Protein AF-A0A8I3A788-F1 (afdb_monomer_lite)

Secondary structure (DSSP, 8-state):
-------S--------------S--TTTTT-------HHHHHHHHTTSHHHHHHHHTSTTSPP-

Structure (mmCIF, N/CA/C/O backbone):
data_AF-A0A8I3A788-F1
#
_entry.id   AF-A0A8I3A788-F1
#
loop_
_atom_site.group_PDB
_atom_site.id
_atom_site.type_symbol
_atom_site.label_atom_id
_atom_site.label_alt_id
_atom_site.label_comp_id
_atom_site.label_asym_id
_atom_site.label_entity_id
_atom_site.label_seq_id
_atom_site.pdbx_PDB_ins_code
_atom_site.Cartn_x
_atom_site.Cartn_y
_atom_site.Cartn_z
_atom_site.occupancy
_atom_site.B_iso_or_equiv
_atom_site.auth_seq_id
_atom_site.auth_comp_id
_atom_site.auth_asym_id
_atom_site.auth_atom_id
_atom_site.pdbx_PDB_model_num
ATOM 1 N N . MET A 1 1 ? 5.706 17.994 34.432 1.00 39.69 1 MET A N 1
ATOM 2 C CA . MET A 1 1 ? 6.171 18.073 33.032 1.00 39.69 1 MET A CA 1
ATOM 3 C C . MET A 1 1 ? 5.089 17.432 32.179 1.00 39.69 1 MET A C 1
ATOM 5 O O . MET A 1 1 ? 4.961 16.217 32.183 1.00 39.69 1 MET A O 1
ATOM 9 N N . THR A 1 2 ? 4.197 18.240 31.610 1.00 48.84 2 THR A N 1
ATOM 10 C CA . THR A 1 2 ? 2.978 17.758 30.944 1.00 48.84 2 THR A CA 1
ATOM 11 C C . THR A 1 2 ? 3.273 17.671 29.453 1.00 48.84 2 THR A C 1
ATOM 13 O O . THR A 1 2 ? 3.269 18.683 28.760 1.00 48.84 2 THR A O 1
ATOM 16 N N . THR A 1 3 ? 3.636 16.486 28.968 1.00 51.28 3 THR A N 1
ATOM 17 C CA . THR A 1 3 ? 3.960 16.274 27.553 1.00 51.28 3 THR A CA 1
ATOM 18 C C . THR A 1 3 ? 2.679 16.406 26.733 1.00 51.28 3 THR A C 1
ATOM 20 O O . THR A 1 3 ? 1.836 15.509 26.735 1.00 51.28 3 THR A O 1
ATOM 23 N N . VAL A 1 4 ? 2.500 17.549 26.069 1.00 58.22 4 VAL A N 1
ATOM 24 C CA . VAL A 1 4 ? 1.407 17.766 25.117 1.00 58.22 4 VAL A CA 1
ATOM 25 C C .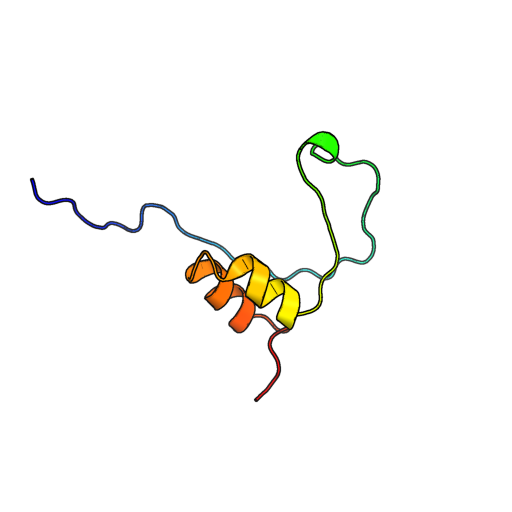 VAL A 1 4 ? 1.585 16.750 23.992 1.00 58.22 4 VAL A C 1
ATOM 27 O O . VAL A 1 4 ? 2.575 16.794 23.264 1.00 58.22 4 VAL A O 1
ATOM 30 N N . LYS A 1 5 ? 0.647 15.805 23.869 1.00 57.31 5 LYS A N 1
ATOM 31 C CA . LYS A 1 5 ? 0.592 14.840 22.762 1.00 57.31 5 LYS A CA 1
ATOM 32 C C . LYS A 1 5 ? 0.101 15.540 21.493 1.00 57.31 5 LYS A C 1
ATOM 34 O O . LYS A 1 5 ? -0.945 15.200 20.952 1.00 57.31 5 LYS A O 1
ATOM 39 N N . SER A 1 6 ? 0.816 16.566 21.050 1.00 59.59 6 SER A N 1
ATOM 40 C CA . SER A 1 6 ? 0.605 17.126 19.721 1.00 59.59 6 SER A CA 1
ATOM 41 C C . SER A 1 6 ? 0.974 16.039 18.711 1.00 59.59 6 SER A C 1
ATOM 43 O O . SER A 1 6 ? 2.033 15.422 18.887 1.00 59.59 6 SER A O 1
ATOM 45 N N . PRO A 1 7 ? 0.151 15.770 17.680 1.00 59.59 7 PRO A N 1
ATOM 46 C CA . PRO A 1 7 ? 0.541 14.851 16.622 1.00 59.59 7 PRO A CA 1
ATOM 47 C C . PRO A 1 7 ? 1.829 15.392 16.008 1.00 59.59 7 PRO A C 1
ATOM 49 O O . PRO A 1 7 ? 1.848 16.435 15.364 1.00 59.59 7 PRO A O 1
ATOM 52 N N . SER A 1 8 ? 2.938 14.719 16.292 1.00 66.50 8 SER A N 1
ATOM 53 C CA . SER A 1 8 ? 4.278 15.191 15.936 1.00 66.50 8 SER A CA 1
ATOM 54 C C . SER A 1 8 ? 4.539 15.051 14.434 1.00 66.50 8 SER A C 1
ATOM 56 O O . SER A 1 8 ? 5.571 15.477 13.928 1.00 66.50 8 SER A O 1
ATOM 58 N N . THR A 1 9 ? 3.625 14.396 13.713 1.00 73.00 9 THR A N 1
ATOM 59 C CA . THR A 1 9 ? 3.775 14.025 12.311 1.00 73.00 9 THR A CA 1
ATOM 60 C C . THR A 1 9 ? 2.403 13.871 11.668 1.00 73.00 9 THR A C 1
ATOM 62 O O . THR A 1 9 ? 1.565 13.111 12.156 1.00 73.00 9 THR A O 1
ATOM 65 N N . THR A 1 10 ? 2.201 14.566 10.553 1.00 81.44 10 THR A N 1
ATOM 66 C CA . THR A 1 10 ? 1.035 14.402 9.681 1.00 81.44 10 THR A CA 1
ATOM 67 C C . THR A 1 10 ? 1.376 13.396 8.589 1.00 81.44 10 THR A C 1
ATOM 69 O O . THR A 1 10 ? 2.408 13.522 7.933 1.00 81.44 10 THR A O 1
ATOM 72 N N . TYR A 1 11 ? 0.512 12.403 8.387 1.00 82.12 11 TYR A N 1
ATOM 73 C CA . TYR A 1 11 ? 0.653 11.420 7.314 1.00 82.12 11 TYR A CA 1
ATOM 74 C C . TYR A 1 11 ? -0.306 11.767 6.179 1.00 82.12 11 TYR A C 1
ATOM 76 O O . TYR A 1 11 ? -1.501 11.947 6.409 1.00 82.12 11 TYR A O 1
ATOM 84 N N . HIS A 1 12 ? 0.223 11.845 4.962 1.00 85.69 12 HIS A N 1
ATOM 85 C CA . HIS A 1 12 ? -0.562 12.025 3.747 1.00 85.69 12 HIS A CA 1
ATOM 86 C C . HIS A 1 12 ? -0.506 10.732 2.939 1.00 85.69 12 HIS A C 1
ATOM 88 O O . HIS A 1 12 ? 0.581 10.242 2.633 1.00 85.69 12 HIS A O 1
ATOM 94 N N . PHE A 1 13 ? -1.676 10.182 2.625 1.00 87.44 13 PHE A N 1
ATOM 95 C CA . PHE A 1 13 ? -1.815 8.964 1.836 1.00 87.44 13 PHE A CA 1
ATOM 96 C C . PHE A 1 13 ? -2.253 9.336 0.425 1.00 87.44 13 PHE A C 1
ATOM 98 O O . PHE A 1 13 ? -3.146 10.164 0.252 1.00 87.44 13 PHE A O 1
ATOM 105 N N . TYR A 1 14 ? -1.611 8.726 -0.565 1.00 87.19 14 TYR A N 1
ATOM 106 C CA . TYR A 1 14 ? -1.909 8.922 -1.976 1.00 87.19 14 TYR A CA 1
ATOM 107 C C . TYR A 1 14 ? -2.025 7.557 -2.637 1.00 87.19 14 TYR A C 1
ATOM 109 O O . TYR A 1 14 ? -1.224 6.662 -2.363 1.00 87.19 14 TYR A O 1
ATOM 117 N N . GLU A 1 15 ? -3.009 7.419 -3.513 1.00 88.31 15 GLU A N 1
ATOM 118 C CA . GLU A 1 15 ? -3.184 6.241 -4.351 1.00 88.31 15 GLU A CA 1
ATOM 119 C C . GLU A 1 15 ? -2.684 6.562 -5.755 1.00 88.31 15 GLU A C 1
ATOM 121 O O . GLU A 1 15 ? -2.946 7.639 -6.293 1.00 88.31 15 GLU A O 1
ATOM 126 N N . LEU A 1 16 ? -1.908 5.644 -6.323 1.00 86.81 16 LEU A N 1
ATOM 127 C CA . LEU A 1 16 ? -1.256 5.805 -7.615 1.00 86.81 16 LEU A CA 1
ATOM 128 C C . LEU A 1 16 ? -1.366 4.490 -8.380 1.00 86.81 16 LEU A C 1
ATOM 130 O O . LEU A 1 16 ? -1.133 3.420 -7.815 1.00 86.81 16 LEU A O 1
ATOM 134 N N . GLU A 1 17 ? -1.664 4.579 -9.671 1.00 86.62 17 GLU A N 1
ATOM 135 C CA . GLU A 1 17 ? -1.547 3.449 -10.586 1.00 86.62 17 GLU A CA 1
ATOM 136 C C . GLU A 1 17 ? -0.103 3.381 -11.095 1.00 86.62 17 GLU A C 1
ATOM 138 O O . GLU A 1 17 ? 0.396 4.319 -11.717 1.00 86.62 17 GLU A O 1
ATOM 143 N N . VAL A 1 18 ? 0.599 2.288 -10.794 1.00 85.12 18 VAL A N 1
ATOM 144 C CA . VAL A 1 18 ? 1.993 2.095 -11.212 1.00 85.12 18 VAL A CA 1
ATOM 145 C C . VAL A 1 18 ? 2.034 1.049 -12.318 1.00 85.12 18 VAL A C 1
ATOM 147 O O . VAL A 1 18 ? 1.750 -0.122 -12.079 1.00 85.12 18 VAL A O 1
ATOM 150 N N . SER A 1 19 ? 2.428 1.457 -13.524 1.00 86.25 19 SER A N 1
ATOM 151 C CA . SER A 1 19 ? 2.460 0.560 -14.688 1.00 86.25 19 SER A CA 1
ATOM 152 C C . SER A 1 19 ? 3.680 -0.370 -14.709 1.00 86.25 19 SER A C 1
ATOM 154 O O . SER A 1 19 ? 3.607 -1.479 -15.231 1.00 86.25 19 SER A O 1
ATOM 156 N N . SER A 1 20 ? 4.815 0.064 -14.155 1.00 83.38 20 SER A N 1
ATOM 157 C CA . SER A 1 20 ? 6.055 -0.718 -14.131 1.00 83.38 20 SER A CA 1
ATOM 158 C C . SER A 1 20 ? 6.945 -0.326 -12.959 1.00 83.38 20 SER A C 1
ATOM 160 O O . SER A 1 20 ? 6.963 0.829 -12.538 1.00 83.38 20 SER A O 1
ATOM 162 N N . LEU A 1 21 ? 7.718 -1.288 -12.454 1.00 81.75 21 LEU A N 1
ATOM 163 C CA . LEU A 1 21 ? 8.676 -1.062 -11.379 1.00 81.75 21 LEU A CA 1
ATOM 164 C C . LEU A 1 21 ? 10.084 -1.010 -11.969 1.00 81.75 21 LEU A C 1
ATOM 166 O O . LEU A 1 21 ? 10.582 -2.015 -12.477 1.00 81.75 21 LEU A O 1
ATOM 170 N N . ASP A 1 22 ? 10.691 0.174 -11.930 1.00 81.75 22 ASP A N 1
ATOM 171 C CA . ASP A 1 22 ? 12.027 0.372 -12.478 1.00 81.75 22 ASP A CA 1
ATOM 172 C C . ASP A 1 22 ? 13.083 -0.370 -11.652 1.00 81.75 22 ASP A C 1
ATOM 174 O O . ASP A 1 22 ? 13.001 -0.431 -10.419 1.00 81.75 22 ASP A O 1
ATOM 178 N N . LYS A 1 23 ? 14.058 -0.967 -12.341 1.00 76.94 23 LYS A N 1
ATOM 179 C CA . LYS A 1 23 ? 15.113 -1.762 -11.692 1.00 76.94 23 LYS A CA 1
ATOM 180 C C . LYS A 1 23 ? 16.202 -0.871 -11.116 1.00 76.94 23 LYS A C 1
ATOM 182 O O . LYS A 1 23 ? 16.781 -1.224 -10.091 1.00 76.94 23 LYS A O 1
ATOM 187 N N . ASP A 1 24 ? 16.446 0.267 -11.755 1.00 80.38 24 ASP A N 1
ATOM 188 C CA . ASP A 1 24 ? 17.424 1.248 -11.313 1.00 80.38 24 ASP A CA 1
ATOM 189 C C . ASP A 1 24 ? 16.685 2.453 -10.723 1.00 80.38 24 ASP A C 1
ATOM 191 O O . ASP A 1 24 ? 15.941 3.160 -11.399 1.00 80.38 24 ASP A O 1
ATOM 195 N N . TRP A 1 25 ? 16.817 2.636 -9.412 1.00 83.75 25 TRP A N 1
ATOM 196 C CA . TRP A 1 25 ? 16.265 3.783 -8.697 1.00 83.75 25 TRP A CA 1
ATOM 197 C C . TRP A 1 25 ? 17.225 4.198 -7.589 1.00 83.75 25 TRP A C 1
ATOM 199 O O . TRP A 1 25 ? 17.980 3.375 -7.073 1.00 83.75 25 TRP A O 1
ATOM 209 N N . LEU A 1 26 ? 17.182 5.480 -7.222 1.00 83.06 26 LEU A N 1
ATOM 210 C CA . LEU A 1 26 ? 18.180 6.118 -6.358 1.00 83.06 26 LEU A CA 1
ATOM 211 C C . LEU A 1 26 ? 18.368 5.411 -5.000 1.00 83.06 26 LEU A C 1
ATOM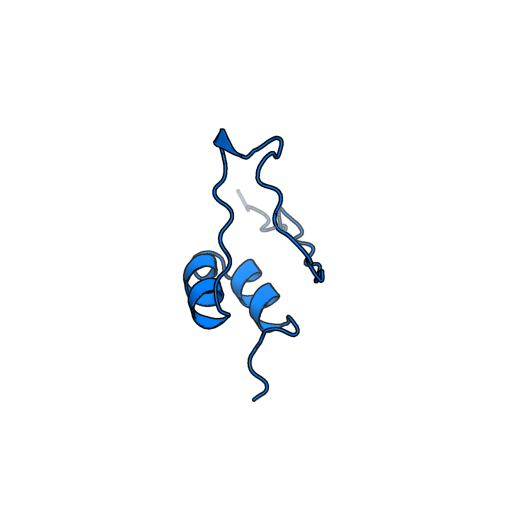 213 O O . LEU A 1 26 ? 19.468 5.397 -4.464 1.00 83.06 26 LEU A O 1
ATOM 217 N N . GLU A 1 27 ? 17.312 4.792 -4.468 1.00 84.00 27 GLU A N 1
ATOM 218 C CA . GLU A 1 27 ? 17.315 4.123 -3.158 1.00 84.00 27 GLU A CA 1
ATOM 219 C C . GLU A 1 27 ? 17.310 2.585 -3.275 1.00 84.00 27 GLU A C 1
ATOM 221 O O . GLU A 1 27 ? 17.022 1.887 -2.300 1.00 84.00 27 GLU A O 1
ATOM 226 N N . SER A 1 28 ? 17.618 2.027 -4.451 1.00 83.25 28 SER A N 1
ATOM 227 C CA . SER A 1 28 ? 17.588 0.575 -4.699 1.00 83.25 28 SER A CA 1
ATOM 228 C C . SER A 1 28 ? 18.479 -0.244 -3.766 1.00 83.25 28 SER A C 1
ATOM 230 O O . SER A 1 28 ? 18.160 -1.395 -3.471 1.00 83.25 28 SER A O 1
ATOM 232 N N . ASN A 1 29 ? 19.556 0.358 -3.258 1.00 81.12 29 ASN A N 1
ATOM 233 C CA . ASN A 1 29 ? 20.484 -0.275 -2.321 1.00 81.12 29 ASN A CA 1
ATOM 234 C C . ASN A 1 29 ? 20.018 -0.221 -0.858 1.00 81.12 29 ASN A C 1
ATOM 236 O O . ASN A 1 29 ? 20.453 -1.037 -0.050 1.00 81.12 29 ASN A O 1
ATOM 240 N N . GLU A 1 30 ? 19.142 0.719 -0.505 1.00 87.12 30 GLU A N 1
ATOM 241 C CA . GLU A 1 30 ? 18.672 0.914 0.875 1.00 87.12 30 GLU A CA 1
ATOM 242 C C . GLU A 1 30 ? 17.279 0.325 1.096 1.00 87.12 30 GLU A C 1
ATOM 244 O O . GLU A 1 30 ? 16.885 0.025 2.226 1.00 87.12 30 GLU A O 1
ATOM 249 N N . ARG A 1 31 ? 16.504 0.170 0.019 1.00 84.56 31 ARG A N 1
ATOM 250 C CA . ARG A 1 31 ? 15.097 -0.203 0.092 1.00 84.56 31 ARG A CA 1
ATOM 251 C C . ARG A 1 31 ? 14.764 -1.302 -0.897 1.00 84.56 31 ARG A C 1
ATOM 253 O O . ARG A 1 31 ? 15.092 -1.253 -2.077 1.00 84.56 31 ARG A O 1
ATOM 260 N N . ARG A 1 32 ? 13.997 -2.274 -0.408 1.00 82.25 32 ARG A N 1
ATOM 261 C CA . ARG A 1 32 ? 13.410 -3.329 -1.229 1.00 82.25 32 ARG A CA 1
ATOM 262 C C . ARG A 1 32 ? 11.970 -2.956 -1.561 1.00 82.25 32 ARG A C 1
ATOM 264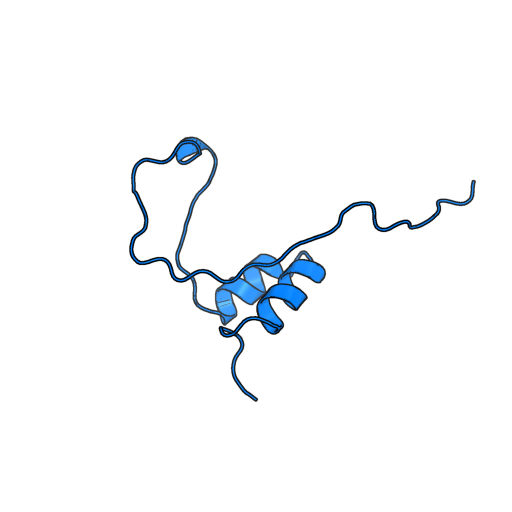 O O . ARG A 1 32 ? 11.163 -2.749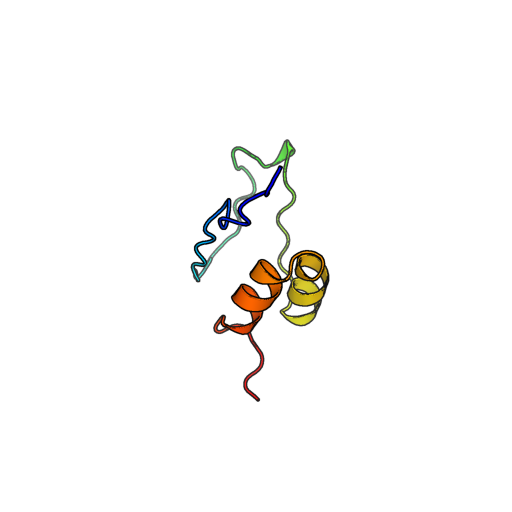 -0.658 1.00 82.25 32 ARG A O 1
ATOM 271 N N . ARG A 1 33 ? 11.651 -2.878 -2.854 1.00 85.00 33 ARG A N 1
ATOM 272 C CA . ARG A 1 33 ? 10.274 -2.743 -3.347 1.00 85.00 33 ARG A CA 1
ATOM 273 C C . ARG A 1 33 ? 9.748 -4.122 -3.724 1.00 85.00 33 ARG A C 1
ATOM 275 O O . ARG A 1 33 ? 10.438 -4.883 -4.397 1.00 85.00 33 ARG A O 1
ATOM 282 N N . GLU A 1 34 ? 8.542 -4.440 -3.282 1.00 85.12 34 GLU A N 1
ATOM 283 C CA . GLU A 1 34 ? 7.877 -5.706 -3.576 1.00 85.12 34 GLU A CA 1
ATOM 284 C C . GLU A 1 34 ? 6.381 -5.449 -3.740 1.00 85.12 34 GLU A C 1
ATOM 286 O O . GLU A 1 34 ? 5.791 -4.695 -2.965 1.00 85.12 34 GLU A O 1
ATOM 291 N N . TRP A 1 35 ? 5.788 -6.073 -4.755 1.00 87.44 35 TRP A N 1
ATOM 292 C CA . TRP A 1 35 ? 4.342 -6.111 -4.915 1.00 87.44 35 TRP A CA 1
ATOM 293 C C . TRP A 1 35 ? 3.765 -7.142 -3.957 1.00 87.44 35 TRP A C 1
ATOM 295 O O . TRP A 1 35 ? 4.221 -8.283 -3.918 1.00 87.44 35 TRP A O 1
ATOM 305 N N . VAL A 1 36 ? 2.766 -6.733 -3.191 1.00 89.56 36 VAL A N 1
ATOM 306 C CA . VAL A 1 36 ? 2.080 -7.582 -2.220 1.00 89.56 36 VAL A CA 1
ATOM 307 C C . VAL A 1 36 ? 0.578 -7.424 -2.391 1.00 89.56 36 VAL A C 1
ATOM 309 O O . VAL A 1 36 ? 0.105 -6.371 -2.822 1.00 89.56 36 VAL A O 1
ATOM 312 N N . ASP A 1 37 ? -0.171 -8.468 -2.056 1.00 90.62 37 ASP A N 1
ATOM 313 C CA . ASP A 1 37 ? -1.622 -8.371 -1.950 1.00 90.62 37 ASP A CA 1
ATOM 314 C C . ASP A 1 37 ? -2.039 -7.544 -0.721 1.00 90.62 37 ASP A C 1
ATOM 316 O O . ASP A 1 37 ? -1.235 -7.236 0.162 1.00 90.62 37 ASP A O 1
ATOM 320 N N . TYR A 1 38 ? -3.322 -7.182 -0.657 1.00 88.81 38 TYR A N 1
ATOM 321 C CA . TYR A 1 38 ? -3.860 -6.378 0.438 1.00 88.81 38 TYR A CA 1
ATOM 322 C C . TYR A 1 38 ? -3.670 -7.032 1.819 1.00 88.81 38 TYR A C 1
ATOM 324 O O . TYR A 1 38 ? -3.387 -6.334 2.795 1.00 88.81 38 TYR A O 1
ATOM 332 N N . ALA A 1 39 ? -3.814 -8.356 1.933 1.00 90.75 39 ALA A N 1
ATOM 333 C CA . ALA A 1 39 ? -3.714 -9.045 3.218 1.00 90.75 39 ALA A CA 1
ATOM 334 C C . ALA A 1 39 ? -2.271 -9.027 3.743 1.00 90.75 39 ALA A C 1
ATOM 336 O O . ALA A 1 39 ? -2.035 -8.764 4.927 1.00 90.75 39 ALA A O 1
ATOM 337 N N . GLU A 1 40 ? -1.307 -9.247 2.855 1.00 92.25 40 GLU A N 1
ATOM 338 C CA . GLU A 1 40 ? 0.117 -9.166 3.154 1.00 92.25 40 GLU A CA 1
ATOM 339 C C . GLU A 1 40 ? 0.549 -7.719 3.435 1.00 92.25 40 GLU A C 1
ATOM 341 O O . GLU A 1 40 ? 1.231 -7.462 4.432 1.00 92.25 40 GLU A O 1
ATOM 346 N N . ALA A 1 41 ? 0.083 -6.751 2.638 1.00 90.94 41 ALA A N 1
ATOM 347 C CA . ALA A 1 41 ? 0.293 -5.327 2.896 1.00 90.94 41 ALA A CA 1
ATOM 348 C C . ALA A 1 41 ? -0.213 -4.942 4.293 1.00 90.94 41 ALA A C 1
ATOM 350 O O . ALA A 1 41 ? 0.533 -4.342 5.068 1.00 90.94 41 ALA A O 1
ATOM 351 N N . SER A 1 42 ? -1.436 -5.354 4.645 1.00 90.56 42 SER A N 1
ATOM 352 C CA . SER A 1 42 ? -2.061 -5.085 5.943 1.00 90.56 42 SER A CA 1
ATOM 353 C C . SER A 1 42 ? -1.230 -5.636 7.099 1.00 90.56 42 SER A C 1
ATOM 355 O O . SER A 1 42 ? -0.950 -4.907 8.050 1.00 90.56 42 SER A O 1
ATOM 357 N N . ARG A 1 43 ? -0.734 -6.876 6.991 1.00 91.94 43 ARG A N 1
ATOM 358 C CA . ARG A 1 43 ? 0.166 -7.472 7.993 1.00 91.94 43 ARG A CA 1
ATOM 359 C C . ARG A 1 43 ? 1.476 -6.702 8.135 1.00 91.94 43 ARG A C 1
ATOM 361 O O . ARG A 1 43 ? 1.918 -6.463 9.256 1.00 91.94 43 ARG A O 1
ATOM 368 N N . ARG A 1 44 ? 2.086 -6.289 7.022 1.00 91.25 44 ARG A N 1
ATOM 369 C CA . ARG A 1 44 ? 3.367 -5.564 7.027 1.00 91.25 44 ARG A CA 1
ATOM 370 C C . ARG A 1 44 ? 3.258 -4.155 7.588 1.00 91.25 44 ARG A C 1
ATOM 372 O O . ARG A 1 44 ? 4.226 -3.681 8.173 1.00 91.25 44 ARG A O 1
ATOM 379 N N . VAL A 1 45 ? 2.115 -3.487 7.433 1.00 89.94 45 VAL A N 1
ATOM 380 C CA . VAL A 1 45 ? 1.893 -2.138 7.983 1.00 89.94 45 VAL A CA 1
ATOM 381 C C . VAL A 1 45 ? 1.217 -2.141 9.358 1.00 89.94 45 VAL A C 1
ATOM 383 O O . VAL A 1 45 ? 1.132 -1.090 9.988 1.00 89.94 45 VAL A O 1
ATOM 386 N N . ALA A 1 46 ? 0.788 -3.304 9.862 1.00 89.25 46 ALA A N 1
ATOM 387 C CA . ALA A 1 46 ? 0.060 -3.443 11.127 1.00 89.25 46 ALA A CA 1
ATOM 388 C C . ALA A 1 46 ? 0.829 -2.939 12.359 1.00 89.25 46 ALA A C 1
ATOM 390 O O . ALA A 1 46 ? 0.208 -2.574 13.355 1.00 89.25 46 ALA A O 1
ATOM 391 N N . TRP A 1 47 ? 2.165 -2.877 12.302 1.00 89.94 47 TRP A N 1
ATOM 392 C CA . TRP A 1 47 ? 2.979 -2.312 13.386 1.00 89.94 47 TRP A CA 1
ATOM 393 C C . TRP A 1 47 ? 2.686 -0.824 13.635 1.00 89.94 47 TRP A C 1
ATOM 395 O O . TRP A 1 47 ? 3.024 -0.310 14.702 1.00 89.94 47 TRP A O 1
ATOM 405 N N . LYS A 1 48 ? 2.058 -0.135 12.671 1.00 88.44 48 LYS A N 1
ATOM 406 C CA . LYS A 1 48 ? 1.709 1.278 12.759 1.00 88.44 48 LYS A CA 1
ATOM 407 C C . LYS A 1 48 ? 0.235 1.511 12.397 1.00 88.44 48 LYS A C 1
ATOM 409 O O . LYS A 1 48 ? -0.134 1.406 11.224 1.00 88.44 48 LYS A O 1
ATOM 414 N N . PRO A 1 49 ? -0.615 1.882 13.372 1.00 87.25 49 PRO A N 1
ATOM 415 C CA . PRO A 1 49 ? -2.059 1.942 13.170 1.00 87.25 49 PRO A CA 1
ATOM 416 C C . PRO A 1 49 ? -2.476 2.967 12.113 1.00 87.25 49 PRO A C 1
ATOM 418 O O . PRO A 1 49 ? -3.417 2.703 11.372 1.00 87.25 49 PRO A O 1
ATOM 421 N N . GLU A 1 50 ? -1.767 4.093 11.963 1.00 88.25 50 GLU A N 1
ATOM 422 C CA . GLU A 1 50 ? -2.121 5.083 10.937 1.00 88.25 50 GLU A CA 1
ATOM 423 C C . GLU A 1 50 ? -1.893 4.541 9.521 1.00 88.25 50 GLU A C 1
ATOM 425 O O . GLU A 1 50 ? -2.661 4.867 8.620 1.00 88.25 50 GLU A O 1
ATOM 430 N N . LEU A 1 51 ? -0.872 3.696 9.315 1.00 88.94 51 LEU A N 1
ATOM 431 C CA . LEU A 1 51 ? -0.619 3.074 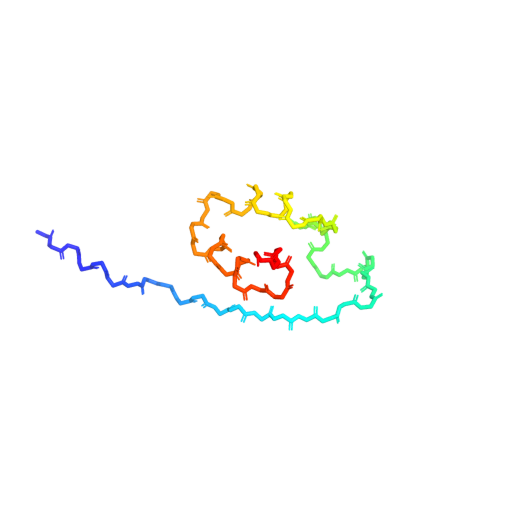8.011 1.00 88.94 51 LEU A CA 1
ATOM 432 C C . LEU A 1 51 ? -1.665 2.003 7.699 1.00 88.94 51 LEU A C 1
ATOM 434 O O . LEU A 1 51 ? -2.176 1.961 6.583 1.00 88.94 51 LEU A O 1
ATOM 438 N N . ALA A 1 52 ? -2.013 1.173 8.686 1.00 89.88 52 ALA A N 1
ATOM 439 C CA . ALA A 1 52 ? -3.087 0.194 8.545 1.00 89.88 52 ALA A CA 1
ATOM 440 C C . ALA A 1 52 ? -4.433 0.874 8.247 1.00 89.88 52 ALA A C 1
ATOM 442 O O . ALA A 1 52 ? -5.169 0.421 7.372 1.00 89.88 52 ALA A O 1
ATOM 443 N N . GLN A 1 53 ? -4.722 1.998 8.913 1.00 89.25 53 GLN A N 1
ATOM 444 C CA . GLN A 1 53 ? -5.913 2.799 8.647 1.00 89.25 53 GLN A CA 1
ATOM 445 C C . GLN A 1 53 ? -5.893 3.372 7.224 1.00 89.25 53 GLN A C 1
ATOM 447 O O . GLN A 1 53 ? -6.873 3.212 6.501 1.00 89.25 53 GLN A O 1
ATOM 452 N N . GLY A 1 54 ? -4.783 3.983 6.795 1.00 89.31 54 GLY A N 1
ATOM 453 C CA . GLY A 1 54 ? -4.628 4.491 5.429 1.00 89.31 54 GLY A CA 1
ATOM 454 C C . GLY A 1 54 ? -4.833 3.403 4.372 1.00 89.31 54 GLY A C 1
ATOM 455 O O . GLY A 1 54 ? -5.566 3.615 3.411 1.00 89.31 54 GLY A O 1
ATOM 456 N N . LEU A 1 55 ? -4.278 2.208 4.594 1.00 90.06 55 LEU A N 1
ATOM 457 C CA . LEU A 1 55 ? -4.480 1.063 3.706 1.00 90.06 55 LEU A CA 1
ATOM 458 C C . LEU A 1 55 ? -5.950 0.613 3.676 1.00 90.06 55 LEU A C 1
ATOM 460 O O . LEU A 1 55 ? -6.482 0.354 2.602 1.00 90.06 55 LEU A O 1
ATOM 464 N N . SER A 1 56 ? -6.632 0.568 4.825 1.00 89.19 56 SER A N 1
ATOM 465 C CA . SER A 1 56 ? -8.052 0.184 4.901 1.00 89.19 56 SER A CA 1
ATOM 466 C C . SER A 1 56 ? -9.013 1.181 4.244 1.00 89.19 56 SER A C 1
ATOM 468 O O . SER A 1 56 ? -10.130 0.811 3.899 1.00 89.19 56 SER A O 1
ATOM 470 N N . LEU A 1 57 ? -8.585 2.436 4.081 1.00 88.88 57 LEU A N 1
ATOM 471 C CA . LEU A 1 57 ? -9.334 3.478 3.377 1.00 88.88 57 LEU A CA 1
ATOM 472 C C . LEU A 1 57 ? -9.029 3.520 1.876 1.00 88.88 57 LEU A C 1
ATOM 474 O O . LEU A 1 57 ? -9.716 4.235 1.151 1.00 88.88 57 LEU A O 1
ATOM 478 N N . SER A 1 58 ? -8.013 2.782 1.420 1.00 88.38 58 SER A N 1
ATOM 479 C CA . SER A 1 58 ? -7.642 2.748 0.009 1.00 88.38 58 SER A CA 1
ATOM 480 C C . SER A 1 58 ? -8.616 1.918 -0.821 1.00 88.38 58 SER A C 1
ATOM 482 O O . SER A 1 58 ?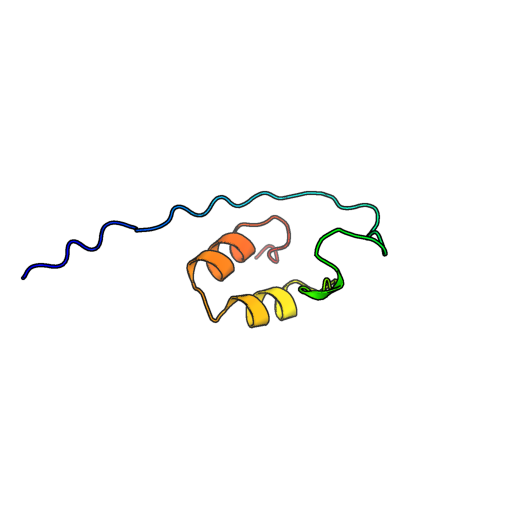 -9.277 1.012 -0.307 1.00 88.38 58 SER A O 1
ATOM 484 N N . SER A 1 59 ? -8.650 2.160 -2.130 1.00 87.81 59 SER A N 1
ATOM 485 C CA . SER A 1 59 ? -9.439 1.356 -3.076 1.00 87.81 59 SER A CA 1
ATOM 486 C C . SER A 1 59 ? -9.059 -0.133 -3.101 1.00 87.81 59 SER A C 1
ATOM 488 O O . SER A 1 59 ? -9.855 -0.961 -3.540 1.00 87.81 59 SER A O 1
ATOM 490 N N . LEU A 1 60 ? -7.871 -0.488 -2.595 1.00 86.31 60 LEU A N 1
ATOM 491 C CA . LEU A 1 60 ? -7.401 -1.870 -2.460 1.00 86.31 60 LEU A CA 1
ATOM 492 C C . LEU A 1 60 ? -8.090 -2.629 -1.320 1.00 86.31 60 LEU A C 1
ATOM 494 O O . LEU A 1 60 ? -7.989 -3.858 -1.259 1.00 86.31 60 LEU A O 1
ATOM 498 N N . ALA A 1 61 ? -8.746 -1.922 -0.397 1.00 86.25 61 ALA A N 1
ATOM 499 C CA . ALA A 1 61 ? -9.442 -2.556 0.705 1.00 86.25 61 ALA A CA 1
ATOM 500 C C . ALA A 1 61 ? -10.622 -3.395 0.190 1.00 86.25 61 ALA A C 1
ATOM 502 O O . ALA A 1 61 ? -11.401 -2.923 -0.646 1.00 86.25 61 ALA A O 1
ATOM 503 N N . PRO A 1 62 ? -10.782 -4.640 0.680 1.00 81.19 62 PRO A N 1
ATOM 504 C CA . PRO A 1 62 ? -11.880 -5.495 0.268 1.00 81.19 62 PRO A CA 1
ATOM 505 C C . PRO A 1 62 ? -13.204 -4.807 0.604 1.00 81.19 62 PRO A C 1
ATOM 507 O O . PRO A 1 62 ? -13.463 -4.461 1.758 1.00 81.19 62 PRO A O 1
ATOM 510 N N . GLN A 1 63 ? -14.028 -4.601 -0.424 1.00 68.19 63 GLN A N 1
ATOM 511 C CA . GLN A 1 63 ? -15.387 -4.099 -0.261 1.00 68.19 63 GLN A CA 1
ATOM 512 C C . GLN A 1 63 ? -16.172 -5.115 0.573 1.00 68.19 63 GLN A C 1
ATOM 514 O O . GLN A 1 63 ? -16.139 -6.316 0.299 1.00 68.19 63 GLN A O 1
ATOM 519 N N . ARG A 1 64 ? -16.796 -4.619 1.638 1.00 57.09 64 ARG A N 1
ATOM 520 C CA . ARG A 1 64 ? -17.509 -5.422 2.626 1.00 57.09 64 ARG A CA 1
ATOM 521 C C . ARG A 1 64 ? -18.926 -5.754 2.173 1.00 57.09 64 ARG A C 1
ATOM 523 O O . ARG A 1 64 ? -19.535 -4.895 1.502 1.00 57.09 64 ARG A O 1
#

Organism: NCBI:txid495285

Foldseek 3Di:
DDPPVDVPDDDDDDDDDDPDDDCDDPCNVPDDDDDDQLVVLLVVCVVPVVSNVSSCPDPSHDDD

pLDDT: mean 81.76, std 11.81, range [39.69, 92.25]

Radius of gyration: 15.53 Å; chains: 1; bounding box: 38×27×48 Å

Sequence (64 aa):
MTTVKSPSTTYHFYELEVSSLDKDWLESNERRREWVDYAEASRRVAWKPELAQGLSLSSLAPQR